Protein AF-A0A2W7PXH5-F1 (afdb_monomer_lite)

pLDDT: mean 71.56, std 19.8, range [34.12, 95.38]

Foldseek 3Di:
DDPDPPPPPQDDLVVLQVQLLVVLCVVVVHDSVVLLVLCCQAPQSGLSSCCCAPVVDDHPDGDGPPPRDPVSVVSVLSSVCSSCVSRVNNVSSPVVDDDDDPPDPPVPDDDD

Organism: NCBI:txid568105

Sequence (112 aa):
MTTSIHDTPTPPREAVAREALATVARRLQLTPTSVTRAMALSAWTTIDEMILREFGGPYLGYYPKVHMEIRSEAVIAEVFDQIAIALGDPRRALRCGAWTPPGGWSGGAHNG

Secondary structure (DSSP, 8-state):
-------PPPPPHHHHHHHHHHHHHHHTT--HHHHHHHHHTSSSSSHHHHIIIIISSS-----PPTT--HHHHHHHHHHHHHHHHHTT-HHHHT-----PPPP---------

Radius of gyration: 18.45 Å; chains: 1; bounding box: 60×25×61 Å

Structure (mmCIF, N/CA/C/O backbone):
data_AF-A0A2W7PXH5-F1
#
_entry.id   AF-A0A2W7PXH5-F1
#
loop_
_atom_site.group_PDB
_atom_site.id
_atom_site.type_symbol
_atom_site.label_atom_id
_atom_site.label_alt_id
_atom_site.label_comp_id
_atom_site.label_asym_id
_atom_site.label_entity_id
_atom_site.label_seq_id
_atom_site.pdbx_PDB_ins_code
_atom_site.Cartn_x
_atom_site.Cartn_y
_atom_site.Cartn_z
_atom_site.occupancy
_atom_site.B_iso_or_equiv
_atom_site.auth_seq_id
_atom_site.auth_comp_id
_atom_site.auth_asym_id
_atom_site.auth_atom_id
_atom_site.pdbx_PDB_model_num
ATOM 1 N N . MET A 1 1 ? -22.642 -6.233 33.408 1.00 38.69 1 MET A N 1
ATOM 2 C CA . MET A 1 1 ? -21.254 -5.938 32.995 1.00 38.69 1 MET A CA 1
ATOM 3 C C . MET A 1 1 ? -21.288 -5.660 31.507 1.00 38.69 1 MET A C 1
ATOM 5 O O . MET A 1 1 ? -21.467 -6.588 30.732 1.00 38.69 1 MET A O 1
ATOM 9 N N . THR A 1 2 ? -21.258 -4.388 31.124 1.00 38.88 2 THR A N 1
ATOM 10 C CA . THR A 1 2 ? -21.344 -3.955 29.725 1.00 38.88 2 THR A CA 1
ATOM 11 C C . THR A 1 2 ? -19.919 -3.873 29.194 1.00 38.88 2 THR A C 1
ATOM 13 O O . THR A 1 2 ? -19.124 -3.081 29.692 1.00 38.88 2 THR A O 1
ATOM 16 N N . THR A 1 3 ? -19.559 -4.746 28.257 1.00 42.88 3 THR A N 1
ATOM 17 C CA . THR A 1 3 ? -18.259 -4.719 27.580 1.00 42.88 3 THR A CA 1
ATOM 18 C C . THR A 1 3 ? -18.146 -3.431 26.772 1.00 42.88 3 THR A C 1
ATOM 20 O O . THR A 1 3 ? -18.859 -3.250 25.788 1.00 42.88 3 THR A O 1
ATOM 23 N N . SER A 1 4 ? -17.274 -2.533 27.233 1.00 45.19 4 SER A N 1
ATOM 24 C CA . SER A 1 4 ? -16.877 -1.309 26.540 1.00 45.19 4 SER A CA 1
ATOM 25 C C . SER A 1 4 ? -16.333 -1.684 25.163 1.00 45.19 4 SER A C 1
ATOM 27 O O . SER A 1 4 ? -15.317 -2.370 25.063 1.00 45.19 4 SER A O 1
ATOM 29 N N . ILE A 1 5 ? -17.020 -1.263 24.104 1.00 52.47 5 ILE A N 1
ATOM 30 C CA . ILE A 1 5 ? -16.459 -1.274 22.755 1.00 52.47 5 ILE A CA 1
ATOM 31 C C . ILE A 1 5 ? -15.323 -0.254 22.805 1.00 52.47 5 ILE A C 1
ATOM 33 O O . ILE A 1 5 ? -15.559 0.922 23.075 1.00 52.47 5 ILE A O 1
ATOM 37 N N . HIS A 1 6 ? -14.084 -0.718 22.672 1.00 44.06 6 HIS A N 1
ATOM 38 C CA . HIS A 1 6 ? -12.943 0.173 22.532 1.00 44.06 6 HIS A CA 1
ATOM 39 C C . HIS A 1 6 ? -13.124 0.956 21.226 1.00 44.06 6 HIS A C 1
ATOM 41 O O . HIS A 1 6 ? -12.889 0.417 20.147 1.00 44.06 6 HIS A O 1
ATOM 47 N N . ASP A 1 7 ? -13.556 2.215 21.336 1.00 47.88 7 ASP A N 1
ATOM 48 C CA . ASP A 1 7 ? -13.370 3.239 20.306 1.00 47.88 7 ASP A CA 1
ATOM 49 C C . ASP A 1 7 ? -11.862 3.473 20.179 1.00 47.88 7 ASP A C 1
ATOM 51 O O . ASP A 1 7 ? -11.279 4.373 20.787 1.00 47.88 7 ASP A O 1
ATOM 55 N N . THR A 1 8 ? -11.181 2.581 19.462 1.00 55.75 8 THR A N 1
ATOM 56 C CA . THR A 1 8 ? -9.798 2.827 19.074 1.00 55.75 8 THR A CA 1
ATOM 57 C C . THR A 1 8 ? -9.848 3.975 18.068 1.00 55.75 8 THR A C 1
ATOM 59 O O . THR A 1 8 ? -10.490 3.816 17.026 1.00 55.75 8 THR A O 1
ATOM 62 N N . PRO A 1 9 ? -9.227 5.135 18.348 1.00 61.84 9 PRO A N 1
ATOM 63 C CA . PRO A 1 9 ? -9.242 6.242 17.407 1.00 61.84 9 PRO A CA 1
ATOM 64 C C . PRO A 1 9 ? -8.638 5.765 16.088 1.00 61.84 9 PRO A C 1
ATOM 66 O O . PRO A 1 9 ? -7.551 5.182 16.078 1.00 61.84 9 PRO A O 1
ATOM 69 N N . THR A 1 10 ? -9.354 5.988 14.983 1.00 65.25 10 THR A N 1
ATOM 70 C CA . THR A 1 10 ? -8.843 5.675 13.648 1.00 65.25 10 THR A CA 1
ATOM 71 C C . THR A 1 10 ? -7.480 6.351 13.488 1.00 65.25 10 THR A C 1
ATOM 73 O O . THR A 1 10 ? -7.381 7.565 13.708 1.00 65.25 10 THR A O 1
ATOM 76 N N . PRO A 1 11 ? -6.416 5.599 13.157 1.00 73.75 11 PRO A N 1
A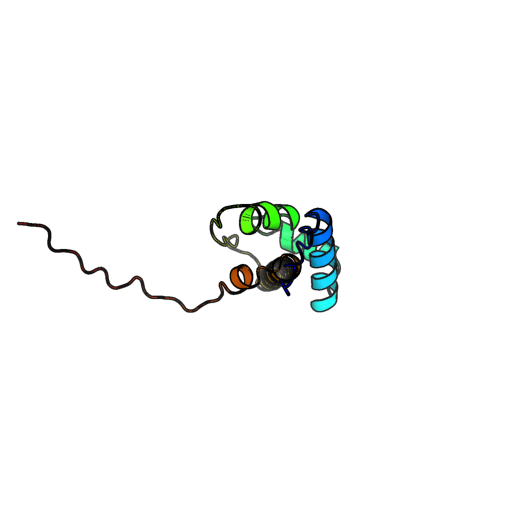TOM 77 C CA . PRO A 1 11 ? -5.086 6.172 13.037 1.00 73.75 11 PRO A CA 1
ATOM 78 C C . PRO A 1 11 ? -5.079 7.283 11.977 1.00 73.75 11 PRO A C 1
ATOM 80 O O . PRO A 1 11 ? -5.785 7.183 10.967 1.00 73.75 11 PRO A O 1
ATOM 83 N N . PRO A 1 12 ? -4.284 8.351 12.170 1.00 84.69 12 PRO A N 1
ATOM 84 C CA . PRO A 1 12 ? -4.193 9.417 11.184 1.00 84.69 12 PRO A CA 1
ATOM 85 C C . PRO A 1 12 ? -3.681 8.848 9.857 1.00 84.69 12 PRO A C 1
ATOM 87 O O . PRO A 1 12 ? -2.741 8.051 9.836 1.00 84.69 12 PRO A O 1
ATOM 90 N N . ARG A 1 13 ? -4.278 9.283 8.741 1.00 84.06 13 ARG A N 1
ATOM 91 C CA . ARG A 1 13 ? -3.998 8.772 7.385 1.00 84.06 13 ARG A CA 1
ATOM 92 C C . ARG A 1 13 ? -2.503 8.689 7.065 1.00 84.06 13 ARG A C 1
ATOM 94 O O . ARG A 1 13 ? -2.044 7.678 6.550 1.00 84.06 13 ARG A O 1
ATOM 101 N N . GLU A 1 14 ? -1.740 9.718 7.422 1.00 88.56 14 GLU A N 1
ATOM 102 C CA . GLU A 1 14 ? -0.293 9.774 7.181 1.00 88.56 14 GLU A CA 1
ATOM 103 C C . GLU A 1 14 ? 0.482 8.684 7.939 1.00 88.56 14 GLU A C 1
ATOM 105 O O . GLU A 1 14 ? 1.506 8.187 7.464 1.00 88.56 14 GLU A O 1
ATOM 110 N N . ALA A 1 15 ? 0.012 8.288 9.127 1.00 89.19 15 ALA A N 1
ATOM 111 C CA . ALA A 1 15 ? 0.594 7.168 9.859 1.00 89.19 15 ALA A CA 1
ATOM 112 C C . ALA A 1 15 ? 0.306 5.844 9.144 1.00 89.19 15 ALA A C 1
ATOM 114 O O . ALA A 1 15 ? 1.239 5.072 8.936 1.00 89.19 15 ALA A O 1
ATOM 115 N N . VAL A 1 16 ? -0.932 5.643 8.678 1.00 90.62 16 VAL A N 1
ATOM 116 C CA . VAL A 1 16 ? -1.331 4.456 7.902 1.00 90.62 16 VAL A CA 1
ATOM 117 C C . VAL A 1 16 ? -0.532 4.351 6.605 1.00 90.62 16 VAL A C 1
ATOM 119 O O . VAL A 1 16 ? 0.023 3.297 6.305 1.00 90.62 16 VAL A O 1
ATOM 122 N N . ALA A 1 17 ? -0.403 5.448 5.855 1.00 92.12 17 ALA A N 1
ATOM 123 C CA . ALA A 1 17 ? 0.344 5.468 4.601 1.00 92.12 17 ALA A CA 1
ATOM 124 C C . ALA A 1 17 ? 1.827 5.116 4.806 1.00 92.12 17 ALA A C 1
ATOM 126 O O . ALA A 1 17 ? 2.399 4.312 4.065 1.00 92.12 17 ALA A O 1
ATOM 127 N N . ARG A 1 18 ? 2.449 5.688 5.844 1.00 94.25 18 ARG A N 1
ATOM 128 C CA . ARG A 1 18 ? 3.849 5.432 6.206 1.00 94.25 18 ARG A CA 1
ATOM 129 C C . ARG A 1 18 ? 4.073 3.998 6.680 1.00 94.25 18 ARG A C 1
ATOM 131 O O . ARG A 1 18 ? 5.076 3.390 6.309 1.00 94.25 18 ARG A O 1
ATOM 138 N N . GLU A 1 19 ? 3.161 3.460 7.481 1.00 94.25 19 GLU A N 1
ATOM 139 C CA . GLU A 1 19 ? 3.233 2.081 7.959 1.00 94.25 19 GLU A CA 1
ATOM 140 C C . GLU A 1 19 ? 3.045 1.077 6.817 1.00 94.25 19 GLU A C 1
ATOM 142 O O . GLU A 1 19 ? 3.847 0.147 6.683 1.00 94.25 19 GLU A O 1
ATOM 147 N N . ALA A 1 20 ? 2.054 1.299 5.947 1.00 93.12 20 ALA A N 1
ATOM 148 C CA . ALA A 1 20 ? 1.819 0.475 4.766 1.00 93.12 20 ALA A CA 1
ATOM 149 C C . ALA A 1 20 ? 3.052 0.464 3.849 1.00 93.12 20 ALA A C 1
ATOM 151 O O . ALA A 1 20 ? 3.530 -0.606 3.472 1.00 93.12 20 ALA A O 1
ATOM 152 N N . LEU A 1 21 ? 3.637 1.636 3.570 1.00 95.12 21 LEU A N 1
ATOM 153 C CA . LEU A 1 21 ? 4.869 1.760 2.786 1.00 95.12 21 LEU A CA 1
ATOM 154 C C . LEU A 1 21 ? 6.017 0.936 3.381 1.00 95.12 21 LEU A C 1
ATOM 156 O O . LEU A 1 21 ? 6.659 0.158 2.672 1.00 95.12 21 LEU A O 1
ATOM 160 N N . ALA A 1 22 ? 6.283 1.108 4.679 1.00 95.06 22 ALA A N 1
ATOM 161 C CA . ALA A 1 22 ? 7.372 0.419 5.364 1.00 95.06 22 ALA A CA 1
ATOM 162 C C . ALA A 1 22 ? 7.159 -1.103 5.388 1.00 95.06 22 ALA A C 1
ATOM 164 O O . ALA A 1 22 ? 8.098 -1.875 5.173 1.00 95.06 22 ALA A O 1
ATOM 165 N N . THR A 1 23 ? 5.921 -1.543 5.609 1.00 94.44 23 THR A N 1
ATOM 166 C CA . THR A 1 23 ? 5.569 -2.962 5.663 1.00 94.44 23 THR A CA 1
ATOM 167 C C . THR A 1 23 ? 5.669 -3.626 4.297 1.00 94.44 23 THR A C 1
ATOM 169 O O . THR A 1 23 ? 6.283 -4.689 4.205 1.00 94.44 23 THR A O 1
ATOM 172 N N . VAL A 1 24 ? 5.163 -2.997 3.234 1.00 92.81 24 VAL A N 1
ATOM 173 C CA . VAL A 1 24 ? 5.275 -3.515 1.860 1.00 92.81 24 VAL A CA 1
ATOM 174 C C . VAL A 1 24 ? 6.737 -3.593 1.431 1.00 92.81 24 VAL A C 1
ATOM 176 O O . VAL A 1 24 ? 7.178 -4.632 0.944 1.00 92.81 24 VAL A O 1
ATOM 179 N N . ALA A 1 25 ? 7.511 -2.526 1.661 1.00 93.12 25 ALA A N 1
ATOM 180 C CA . ALA A 1 25 ? 8.935 -2.492 1.332 1.00 93.12 25 ALA A CA 1
ATOM 181 C C . ALA A 1 25 ? 9.686 -3.655 2.000 1.00 93.12 25 ALA A C 1
ATOM 183 O O . ALA A 1 25 ? 10.413 -4.397 1.343 1.00 93.12 25 ALA A O 1
ATOM 184 N N . ARG A 1 26 ? 9.434 -3.884 3.293 1.00 95.00 26 ARG A N 1
ATOM 185 C CA . ARG A 1 26 ? 10.022 -5.000 4.041 1.00 95.00 26 ARG A CA 1
ATOM 186 C C . ARG A 1 26 ? 9.563 -6.367 3.526 1.00 95.00 26 ARG A C 1
ATOM 188 O O . ARG A 1 26 ? 10.401 -7.245 3.345 1.00 95.00 26 ARG A O 1
ATOM 195 N N . ARG A 1 27 ? 8.258 -6.569 3.306 1.00 91.81 27 ARG A N 1
ATOM 196 C CA . ARG A 1 27 ? 7.684 -7.868 2.898 1.00 91.81 27 ARG A CA 1
ATOM 197 C C . ARG A 1 27 ? 8.135 -8.284 1.503 1.00 91.81 27 ARG A C 1
ATOM 199 O O . ARG A 1 27 ? 8.476 -9.443 1.300 1.00 91.81 27 ARG A O 1
ATOM 206 N N . LEU A 1 28 ? 8.187 -7.335 0.572 1.00 91.12 28 LEU A N 1
ATOM 207 C CA . LEU A 1 28 ? 8.585 -7.581 -0.814 1.00 91.12 28 LEU A CA 1
ATOM 208 C C . LEU A 1 28 ? 10.094 -7.424 -1.050 1.00 91.12 28 LEU A C 1
ATOM 210 O O . LEU A 1 28 ? 10.540 -7.546 -2.189 1.00 91.12 28 LEU A O 1
ATOM 214 N N . GLN A 1 29 ? 10.877 -7.151 0.002 1.00 93.44 29 GLN A N 1
ATOM 215 C CA . GLN A 1 29 ? 12.323 -6.898 -0.077 1.00 93.44 29 GLN A CA 1
ATOM 216 C C . GLN A 1 29 ? 12.669 -5.789 -1.090 1.00 93.44 29 GLN A C 1
ATOM 218 O O . GLN A 1 29 ? 13.609 -5.887 -1.879 1.00 93.44 29 GLN A O 1
ATOM 223 N N . LEU A 1 30 ? 11.875 -4.720 -1.079 1.00 92.00 30 LEU A N 1
ATOM 224 C CA . LEU A 1 30 ? 12.018 -3.545 -1.931 1.00 92.00 30 LEU A CA 1
ATOM 225 C C . LEU A 1 30 ? 12.468 -2.337 -1.108 1.00 92.00 30 LEU A C 1
ATOM 227 O O . LEU A 1 30 ? 12.286 -2.271 0.105 1.00 92.00 30 LEU A O 1
ATOM 231 N N . THR A 1 31 ? 13.008 -1.325 -1.785 1.00 95.38 31 THR A N 1
ATOM 232 C CA . THR A 1 31 ? 13.199 -0.016 -1.147 1.00 95.38 31 THR A CA 1
ATOM 233 C C . THR A 1 31 ? 11.863 0.732 -1.072 1.00 95.38 31 THR A C 1
ATOM 235 O O . THR A 1 31 ? 11.035 0.570 -1.977 1.00 95.38 31 THR A O 1
ATOM 238 N N . PRO A 1 32 ? 11.652 1.617 -0.078 1.00 93.88 32 PRO A N 1
ATOM 239 C CA . PRO A 1 32 ? 10.490 2.507 -0.063 1.00 93.88 32 PRO A CA 1
ATOM 240 C C . PRO A 1 32 ? 10.341 3.293 -1.374 1.00 93.88 32 PRO A C 1
ATOM 242 O O . PRO A 1 32 ? 9.246 3.406 -1.913 1.00 93.88 32 PRO A O 1
ATOM 245 N N . THR 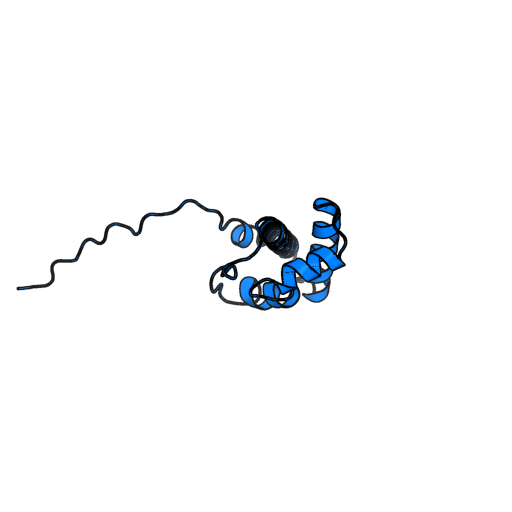A 1 33 ? 11.455 3.737 -1.964 1.00 94.44 33 THR A N 1
ATOM 246 C CA . THR A 1 33 ? 11.480 4.422 -3.264 1.00 94.44 33 THR A CA 1
ATOM 247 C C . THR A 1 33 ? 10.904 3.567 -4.393 1.00 94.44 33 THR A C 1
ATOM 249 O O . THR A 1 33 ? 10.187 4.081 -5.249 1.00 94.44 33 THR A O 1
ATOM 252 N N . SER A 1 34 ? 11.190 2.263 -4.414 1.00 90.88 34 SER A N 1
ATOM 253 C CA . SER A 1 34 ? 10.635 1.335 -5.406 1.00 90.88 34 SER A CA 1
ATOM 254 C C . SER A 1 34 ? 9.120 1.190 -5.261 1.00 90.88 34 SER A C 1
ATOM 256 O O . SER A 1 34 ? 8.418 1.174 -6.269 1.00 90.88 34 SER A O 1
ATOM 258 N N . VAL A 1 35 ? 8.612 1.143 -4.025 1.00 90.88 35 VAL A N 1
ATOM 259 C CA . VAL A 1 35 ? 7.167 1.103 -3.753 1.00 90.88 35 VAL A CA 1
ATOM 260 C C . VAL A 1 35 ? 6.505 2.409 -4.194 1.00 90.88 35 VAL A C 1
ATOM 262 O O . VAL A 1 35 ? 5.524 2.372 -4.930 1.00 90.88 35 VAL A O 1
ATOM 265 N N . THR A 1 36 ? 7.084 3.567 -3.861 1.00 92.25 36 THR A N 1
ATOM 266 C CA . THR A 1 36 ? 6.582 4.874 -4.320 1.00 92.25 36 THR A CA 1
ATOM 267 C C . THR A 1 36 ? 6.558 4.979 -5.846 1.00 92.25 36 THR A C 1
ATOM 269 O O . THR A 1 36 ? 5.593 5.490 -6.409 1.00 92.25 36 THR A O 1
ATOM 272 N N . ARG A 1 37 ? 7.578 4.460 -6.543 1.00 90.06 37 ARG A N 1
ATOM 273 C CA . ARG A 1 37 ? 7.593 4.416 -8.015 1.00 90.06 37 ARG A CA 1
ATOM 274 C C . ARG A 1 37 ? 6.481 3.537 -8.576 1.00 90.06 37 ARG A C 1
ATOM 276 O O . ARG A 1 37 ? 5.839 3.947 -9.534 1.00 90.06 37 ARG A O 1
ATOM 283 N N . ALA A 1 38 ? 6.225 2.372 -7.981 1.00 87.94 38 ALA A N 1
ATOM 284 C CA . ALA A 1 38 ? 5.097 1.532 -8.380 1.00 87.94 38 ALA A CA 1
ATOM 285 C C . ALA A 1 38 ? 3.759 2.258 -8.161 1.00 87.94 38 ALA A C 1
ATOM 287 O O . ALA A 1 38 ? 2.926 2.293 -9.063 1.00 87.94 38 ALA A O 1
ATOM 288 N N . MET A 1 39 ? 3.586 2.929 -7.017 1.00 88.38 39 MET A N 1
ATOM 289 C CA . MET A 1 39 ? 2.389 3.729 -6.742 1.00 88.38 39 MET A CA 1
ATOM 290 C C . MET A 1 39 ? 2.201 4.869 -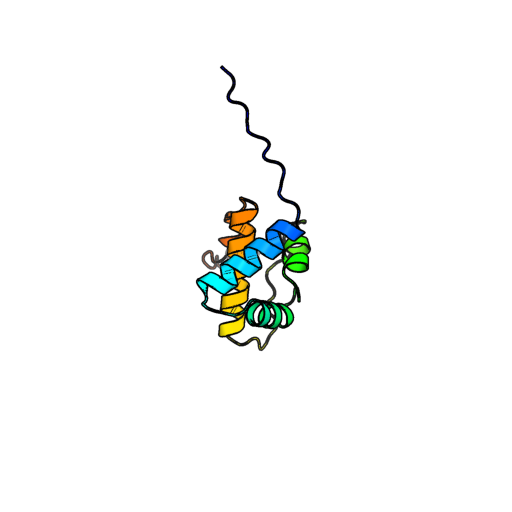7.746 1.00 88.38 39 MET A C 1
ATOM 292 O O . MET A 1 39 ? 1.071 5.102 -8.173 1.00 88.38 39 MET A O 1
ATOM 296 N N . ALA A 1 40 ? 3.278 5.519 -8.196 1.00 88.19 40 ALA A N 1
ATOM 297 C CA . ALA A 1 40 ? 3.216 6.574 -9.211 1.00 88.19 40 ALA A CA 1
ATOM 298 C C . ALA A 1 40 ? 2.671 6.081 -10.568 1.00 88.19 40 ALA A C 1
ATOM 300 O O . ALA A 1 40 ? 2.105 6.865 -11.331 1.00 88.19 40 ALA A O 1
ATOM 301 N N . LEU A 1 41 ? 2.791 4.780 -10.856 1.00 83.75 41 LEU A N 1
ATOM 302 C CA . LEU A 1 41 ? 2.222 4.145 -12.050 1.00 83.75 41 LEU A CA 1
ATOM 303 C C . LEU A 1 41 ? 0.741 3.771 -11.884 1.00 83.75 41 LEU A C 1
ATOM 305 O O . LEU A 1 41 ? 0.081 3.443 -12.866 1.00 83.75 41 LEU A O 1
ATOM 309 N N . SER A 1 42 ? 0.194 3.846 -10.671 1.00 81.19 42 SER A N 1
ATOM 310 C CA . SER A 1 42 ? -1.209 3.531 -10.389 1.00 81.19 42 SER A CA 1
ATOM 311 C C . SER A 1 42 ? -2.160 4.692 -10.727 1.00 81.19 42 SER A C 1
ATOM 313 O O . SER A 1 42 ? -1.738 5.802 -11.071 1.00 81.19 42 SER A O 1
ATOM 315 N N . ALA A 1 43 ? -3.470 4.452 -10.616 1.00 78.69 43 ALA A N 1
ATOM 316 C CA . ALA A 1 43 ? -4.497 5.491 -10.723 1.00 78.69 43 ALA A CA 1
ATOM 317 C C . ALA A 1 43 ? -4.521 6.457 -9.524 1.00 78.69 43 ALA A C 1
ATOM 319 O O . ALA A 1 43 ? -4.984 7.589 -9.668 1.00 78.69 43 ALA A O 1
ATOM 320 N N . TRP A 1 44 ? -4.006 6.033 -8.366 1.00 84.56 44 TRP A N 1
ATOM 321 C CA . TRP A 1 44 ? -3.942 6.858 -7.156 1.00 84.56 44 TRP A CA 1
ATOM 322 C C . TRP A 1 44 ? -2.672 7.699 -7.096 1.00 84.56 44 TRP A C 1
ATOM 324 O O . TRP A 1 44 ? -2.668 8.753 -6.479 1.00 84.56 44 TRP A O 1
ATOM 334 N N . THR A 1 45 ? -1.595 7.296 -7.775 1.00 86.88 45 THR A N 1
ATOM 335 C CA . THR A 1 45 ? -0.277 7.964 -7.751 1.00 86.88 45 THR A CA 1
ATOM 336 C C . THR A 1 45 ? 0.438 7.888 -6.389 1.00 86.88 45 THR A C 1
ATOM 338 O O . THR A 1 45 ? 1.656 7.721 -6.350 1.00 86.88 45 THR A O 1
ATOM 341 N N . THR A 1 46 ? -0.287 7.954 -5.268 1.00 90.75 46 THR A N 1
ATOM 342 C CA . THR A 1 46 ? 0.235 7.864 -3.896 1.00 90.75 46 THR A CA 1
ATOM 343 C C . THR A 1 46 ? -0.618 6.946 -3.016 1.00 90.75 46 THR A C 1
ATOM 345 O O . THR A 1 46 ? -1.758 6.612 -3.339 1.00 90.75 46 THR A O 1
ATOM 348 N N . ILE A 1 47 ? -0.045 6.527 -1.883 1.00 90.56 47 ILE A N 1
ATOM 349 C CA . ILE A 1 47 ? -0.735 5.715 -0.869 1.00 90.56 47 ILE A CA 1
ATOM 350 C C . ILE A 1 47 ? -1.810 6.551 -0.158 1.00 90.56 47 ILE A C 1
ATOM 352 O O . ILE A 1 47 ? -2.918 6.070 0.047 1.00 90.56 47 ILE A O 1
ATOM 356 N N . ASP A 1 48 ? -1.527 7.821 0.149 1.00 89.44 48 ASP A N 1
ATOM 357 C CA . ASP A 1 48 ? -2.512 8.747 0.726 1.00 89.44 48 ASP A CA 1
ATOM 358 C C . ASP A 1 48 ? -3.759 8.902 -0.148 1.00 89.44 48 ASP A C 1
ATOM 360 O O . ASP A 1 48 ? -4.880 8.856 0.361 1.00 89.44 48 ASP A O 1
ATOM 364 N N . GLU A 1 49 ? -3.575 9.043 -1.461 1.00 85.06 49 GLU A N 1
ATOM 365 C CA . GLU A 1 49 ? -4.683 9.178 -2.407 1.00 85.06 49 GLU A CA 1
ATOM 366 C C . GLU A 1 49 ? -5.493 7.879 -2.523 1.00 85.06 49 GLU A C 1
ATOM 368 O O . GLU A 1 49 ? -6.717 7.916 -2.653 1.00 85.06 49 GLU A O 1
ATOM 373 N N . MET A 1 50 ? -4.833 6.721 -2.410 1.00 86.94 50 MET A N 1
ATOM 374 C CA . MET A 1 50 ? -5.513 5.427 -2.312 1.00 86.94 50 MET A CA 1
ATOM 375 C C . MET A 1 50 ? -6.369 5.352 -1.049 1.00 86.94 50 MET A C 1
ATOM 377 O O . MET A 1 50 ? -7.535 4.972 -1.129 1.00 86.94 50 MET A O 1
ATOM 381 N N . ILE A 1 51 ? -5.839 5.770 0.104 1.00 85.62 51 ILE A N 1
ATOM 382 C CA . ILE A 1 51 ? -6.612 5.800 1.350 1.00 85.62 51 ILE A CA 1
ATOM 383 C C . ILE A 1 51 ? -7.817 6.734 1.200 1.00 85.62 51 ILE A C 1
ATOM 385 O O . ILE A 1 51 ? -8.932 6.350 1.536 1.00 85.62 51 ILE A O 1
ATOM 389 N N . LEU A 1 52 ? -7.631 7.936 0.651 1.00 81.06 52 LEU A N 1
ATOM 390 C CA . LEU A 1 52 ? -8.718 8.896 0.452 1.00 81.06 52 LEU A CA 1
ATOM 391 C C . LEU A 1 52 ? -9.839 8.350 -0.435 1.00 81.06 52 LEU A C 1
ATOM 393 O O . LEU A 1 52 ? -11.009 8.416 -0.056 1.00 81.06 52 LEU A O 1
ATOM 397 N N . ARG A 1 53 ? -9.486 7.810 -1.604 1.00 76.69 53 ARG A N 1
ATOM 398 C CA . ARG A 1 53 ? -10.462 7.400 -2.621 1.00 76.69 53 ARG A CA 1
ATOM 399 C C . ARG A 1 53 ? -11.101 6.050 -2.327 1.00 76.69 53 ARG A C 1
ATOM 401 O O . ARG A 1 53 ? -12.295 5.890 -2.562 1.00 76.69 53 ARG A O 1
ATOM 408 N N . GLU A 1 54 ? -10.335 5.104 -1.790 1.00 77.38 54 GLU A N 1
ATOM 409 C CA . GLU A 1 54 ? -10.800 3.724 -1.605 1.00 77.38 54 GLU A CA 1
ATOM 410 C C . GLU A 1 54 ? -11.231 3.408 -0.178 1.00 77.38 54 GLU A C 1
ATOM 412 O O . GLU A 1 54 ? -12.011 2.479 0.014 1.00 77.38 54 GLU A O 1
ATOM 417 N N . PHE A 1 55 ? -10.763 4.163 0.820 1.00 75.31 55 PHE A N 1
ATOM 418 C CA . PHE A 1 55 ? -11.044 3.899 2.236 1.00 75.31 55 PHE A CA 1
ATOM 419 C C . PHE A 1 55 ? -11.709 5.081 2.961 1.00 75.31 55 PHE A C 1
ATOM 421 O O . PHE A 1 55 ? -12.385 4.865 3.961 1.00 75.31 55 PHE A O 1
ATOM 428 N N . GLY A 1 56 ? -11.588 6.309 2.445 1.00 67.19 56 GLY A N 1
ATOM 429 C CA . GLY A 1 56 ? -12.200 7.517 3.011 1.00 67.19 56 GLY A CA 1
ATOM 430 C C . GLY A 1 56 ? -13.620 7.825 2.516 1.00 67.19 56 GLY A C 1
ATOM 431 O O . GLY A 1 56 ? -14.297 8.655 3.117 1.00 67.19 56 GLY A O 1
ATOM 432 N N . GLY A 1 57 ? -14.087 7.170 1.445 1.00 64.38 57 GLY A N 1
ATOM 433 C CA . GLY A 1 57 ? -15.374 7.457 0.797 1.00 64.38 57 GLY A CA 1
ATOM 434 C C . GLY A 1 57 ? -16.150 6.218 0.313 1.00 64.38 57 GLY A C 1
ATOM 435 O O . GLY A 1 57 ? -15.758 5.073 0.593 1.00 64.38 57 GLY A O 1
ATOM 436 N N . PRO A 1 58 ? -17.279 6.419 -0.404 1.00 58.16 58 PRO A N 1
ATOM 437 C CA . PRO A 1 58 ? -17.971 5.337 -1.098 1.00 58.16 58 PRO A CA 1
ATOM 438 C C . PRO A 1 58 ? -17.038 4.746 -2.162 1.00 58.16 58 PRO A C 1
ATOM 440 O O . PRO A 1 58 ? -16.542 5.465 -3.020 1.00 58.16 58 PRO A O 1
ATOM 443 N N . TYR A 1 59 ? -16.779 3.440 -2.079 1.00 56.28 59 TYR A N 1
ATOM 444 C CA . TYR A 1 59 ? -15.869 2.723 -2.977 1.00 56.28 59 TYR A CA 1
ATOM 445 C C . TYR A 1 59 ? -16.302 2.868 -4.446 1.00 56.28 59 TYR A C 1
ATOM 447 O O . TYR A 1 59 ? -17.421 2.483 -4.791 1.00 56.28 59 TYR A O 1
ATOM 455 N N . LEU A 1 60 ? -15.420 3.390 -5.306 1.00 54.78 60 LEU A N 1
ATOM 456 C CA . LEU A 1 60 ? -15.719 3.667 -6.722 1.00 54.78 60 LEU A CA 1
ATOM 457 C C . LEU A 1 60 ? -15.152 2.627 -7.705 1.00 54.78 60 LEU A C 1
ATOM 459 O O . LEU A 1 60 ? -15.410 2.727 -8.905 1.00 54.78 60 LEU A O 1
ATOM 463 N N . GLY A 1 61 ? -14.435 1.612 -7.214 1.00 53.06 61 GLY A N 1
ATOM 464 C CA . GLY A 1 61 ? -13.860 0.544 -8.035 1.00 53.06 61 GLY A CA 1
ATOM 465 C C . GLY A 1 61 ? -12.354 0.684 -8.263 1.00 53.06 61 GLY A C 1
ATOM 466 O O . GLY A 1 61 ? -11.829 1.778 -8.452 1.00 53.06 61 GLY A O 1
ATOM 467 N N . TYR A 1 62 ? -11.669 -0.461 -8.278 1.00 55.72 62 TYR A N 1
ATOM 468 C CA . TYR A 1 62 ? -10.258 -0.595 -8.640 1.00 55.72 62 TYR A CA 1
ATOM 469 C C . TYR A 1 62 ? -10.082 -0.393 -10.156 1.00 55.72 62 TYR A C 1
ATOM 471 O O . TYR A 1 62 ? -10.587 -1.190 -10.946 1.00 55.72 62 TYR A O 1
ATOM 479 N N . TYR A 1 63 ? -9.357 0.652 -10.566 1.00 53.69 63 TYR A N 1
ATOM 480 C CA . TYR A 1 63 ? -8.978 0.885 -11.967 1.00 53.69 63 TYR A CA 1
ATOM 481 C C . TYR A 1 63 ? -7.456 0.750 -12.112 1.00 53.69 63 TYR A C 1
ATOM 483 O O . TYR A 1 63 ? -6.736 1.730 -11.891 1.00 53.69 63 TYR A O 1
ATOM 491 N N . PRO A 1 64 ? -6.921 -0.431 -12.472 1.00 53.50 64 PRO A N 1
ATOM 492 C CA . PRO A 1 64 ? -5.521 -0.519 -12.853 1.00 53.50 64 PRO A CA 1
ATOM 493 C C . PRO A 1 64 ? -5.341 0.288 -14.144 1.00 53.50 64 PRO A C 1
ATOM 495 O O . PRO A 1 64 ? -6.152 0.195 -15.070 1.00 53.50 64 PRO A O 1
ATOM 498 N N . LYS A 1 65 ? -4.290 1.112 -14.223 1.00 55.59 65 LYS A N 1
ATOM 499 C CA . LYS A 1 65 ? -3.948 1.755 -15.496 1.00 55.59 65 LYS A CA 1
ATOM 500 C C . LYS A 1 65 ? -3.558 0.663 -16.495 1.00 55.59 65 LYS A C 1
ATOM 502 O O . LYS A 1 65 ? -2.747 -0.209 -16.185 1.00 55.59 65 LYS A O 1
ATOM 507 N N . VAL A 1 66 ? -4.134 0.725 -17.695 1.00 45.88 66 VAL A N 1
ATOM 508 C CA . VAL A 1 66 ? -3.767 -0.147 -18.818 1.00 45.88 66 VAL A CA 1
ATOM 509 C C . VAL A 1 66 ? -2.259 0.014 -19.068 1.00 45.88 66 VAL A C 1
ATOM 511 O O . VAL A 1 66 ? -1.778 1.144 -19.125 1.00 45.88 66 VAL A O 1
ATOM 514 N N . HIS A 1 67 ? -1.533 -1.105 -19.198 1.00 56.25 67 HIS A N 1
ATOM 515 C CA . HIS A 1 67 ? -0.069 -1.209 -19.400 1.00 56.25 67 HIS A CA 1
ATOM 516 C C . HIS A 1 67 ? 0.841 -1.174 -18.158 1.00 56.25 67 HIS A C 1
ATOM 518 O O . HIS A 1 67 ? 2.049 -0.990 -18.299 1.00 56.25 67 HIS A O 1
ATOM 524 N N . MET A 1 68 ? 0.318 -1.389 -16.950 1.00 65.38 68 MET A N 1
ATOM 525 C CA . MET A 1 68 ? 1.180 -1.561 -15.777 1.00 65.38 68 MET A CA 1
ATOM 526 C C . MET A 1 68 ? 1.909 -2.916 -15.794 1.00 65.38 68 MET A C 1
ATOM 528 O O . MET A 1 68 ? 1.314 -3.946 -16.103 1.00 65.38 68 MET A O 1
ATOM 532 N N . GLU A 1 69 ? 3.201 -2.929 -15.450 1.00 69.75 69 GLU A N 1
ATOM 533 C CA . GLU A 1 69 ? 3.953 -4.178 -15.291 1.00 69.75 69 GLU A CA 1
ATOM 534 C C . GLU A 1 69 ? 3.374 -5.022 -14.140 1.00 69.75 69 GLU A C 1
ATOM 536 O O . GLU A 1 69 ? 3.104 -4.494 -13.059 1.00 69.75 69 GLU A O 1
ATOM 541 N N . ILE A 1 70 ? 3.276 -6.346 -14.330 1.00 68.44 70 ILE A N 1
ATOM 542 C CA . ILE A 1 70 ? 2.759 -7.319 -13.338 1.00 68.44 70 ILE A CA 1
ATOM 543 C C . ILE A 1 70 ? 3.416 -7.137 -11.957 1.00 68.44 70 ILE A C 1
ATOM 545 O O . ILE A 1 70 ? 2.784 -7.286 -10.912 1.00 68.44 70 ILE A O 1
ATOM 549 N N . ARG A 1 71 ? 4.703 -6.770 -11.931 1.00 75.81 71 ARG A N 1
ATOM 550 C CA . ARG A 1 71 ? 5.438 -6.533 -10.684 1.00 75.81 71 ARG A CA 1
ATOM 551 C C . ARG A 1 71 ? 4.936 -5.299 -9.931 1.00 75.81 71 ARG A C 1
ATOM 553 O O . ARG A 1 71 ? 4.878 -5.328 -8.706 1.00 75.81 71 ARG A O 1
ATOM 560 N N . SER A 1 72 ? 4.583 -4.226 -10.634 1.00 79.94 72 SER A N 1
ATOM 561 C CA . SER A 1 72 ? 4.005 -3.025 -10.024 1.00 79.94 72 SER A CA 1
ATOM 562 C C . SER A 1 72 ? 2.588 -3.285 -9.524 1.00 79.94 72 SER A C 1
ATOM 564 O O . SER A 1 72 ? 2.235 -2.803 -8.452 1.00 79.94 72 SER A O 1
ATOM 566 N N . GLU A 1 73 ? 1.820 -4.109 -10.238 1.00 81.56 73 GLU A N 1
ATOM 567 C CA . GLU A 1 73 ? 0.492 -4.551 -9.805 1.00 81.56 73 GLU A CA 1
ATOM 568 C C . GLU A 1 73 ? 0.540 -5.288 -8.464 1.00 81.56 73 GLU A C 1
ATOM 570 O O . GLU A 1 73 ? -0.182 -4.921 -7.540 1.00 81.56 73 GLU A O 1
ATOM 575 N N . ALA A 1 74 ? 1.460 -6.247 -8.315 1.00 84.56 74 ALA A N 1
ATOM 576 C CA . ALA A 1 74 ? 1.642 -6.981 -7.064 1.00 84.56 74 ALA A CA 1
ATOM 577 C C . ALA A 1 74 ? 2.024 -6.064 -5.888 1.00 84.56 74 ALA A C 1
ATOM 579 O O . ALA A 1 74 ? 1.537 -6.241 -4.774 1.00 84.56 74 ALA A O 1
ATOM 580 N N . VAL A 1 75 ? 2.867 -5.054 -6.133 1.00 87.50 75 VAL A N 1
ATOM 581 C CA . VAL A 1 75 ? 3.227 -4.059 -5.109 1.00 87.50 75 VAL A CA 1
ATOM 582 C C . VAL A 1 75 ? 2.004 -3.248 -4.680 1.00 87.50 75 VAL A C 1
ATOM 584 O O . VAL A 1 75 ? 1.809 -3.028 -3.489 1.00 87.50 75 VAL A O 1
ATOM 587 N N . ILE A 1 76 ? 1.176 -2.813 -5.630 1.00 87.25 76 ILE A N 1
ATOM 588 C CA . ILE A 1 76 ? -0.031 -2.021 -5.357 1.00 87.25 76 ILE A CA 1
ATOM 589 C C . ILE A 1 76 ? -1.079 -2.848 -4.607 1.00 87.25 76 ILE A C 1
ATOM 591 O O . ILE A 1 76 ? -1.685 -2.332 -3.672 1.00 87.25 76 ILE A O 1
ATOM 595 N N . ALA A 1 77 ? -1.271 -4.114 -4.984 1.00 85.31 77 ALA A N 1
ATOM 596 C CA . ALA A 1 77 ? -2.168 -5.027 -4.279 1.00 85.31 77 ALA A CA 1
ATOM 597 C C . ALA A 1 77 ? -1.728 -5.220 -2.818 1.00 85.31 77 ALA A C 1
ATOM 599 O O . ALA A 1 77 ? -2.530 -5.050 -1.906 1.00 85.31 77 ALA A O 1
ATOM 600 N N . GLU A 1 78 ? -0.433 -5.448 -2.581 1.00 90.19 78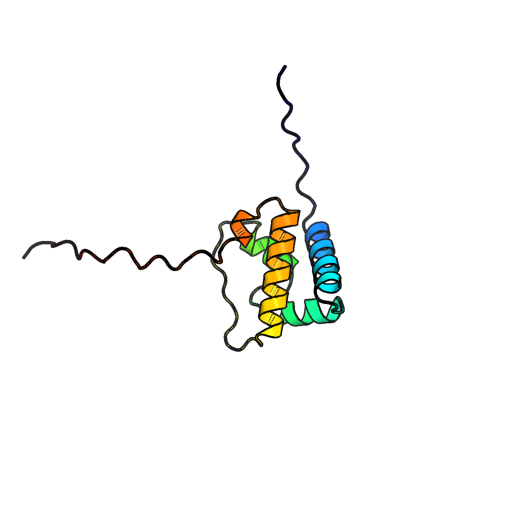 GLU A N 1
ATOM 601 C CA . GLU A 1 78 ? 0.099 -5.563 -1.220 1.00 90.19 78 GLU A CA 1
ATOM 602 C C . GLU A 1 78 ? -0.074 -4.253 -0.426 1.00 90.19 78 GLU A C 1
ATOM 604 O O . GLU A 1 78 ? -0.421 -4.293 0.751 1.00 90.19 78 GLU A O 1
ATOM 609 N N . VAL A 1 79 ? 0.122 -3.079 -1.046 1.00 90.12 79 VAL A N 1
ATOM 610 C CA . VAL A 1 79 ? -0.147 -1.781 -0.392 1.00 90.12 79 VAL A CA 1
ATOM 611 C C . VAL A 1 79 ? -1.609 -1.685 0.037 1.00 90.12 79 VAL A C 1
ATOM 613 O O . VAL A 1 79 ? -1.888 -1.276 1.165 1.00 90.12 79 VAL A O 1
ATOM 616 N N . PHE A 1 80 ? -2.530 -2.080 -0.839 1.00 88.25 80 PHE A N 1
ATOM 617 C CA . PHE A 1 80 ? -3.960 -2.076 -0.559 1.00 88.25 80 PHE A CA 1
ATOM 618 C C . PHE A 1 80 ? -4.309 -2.986 0.629 1.00 88.25 80 PHE A C 1
ATOM 620 O O . PHE A 1 80 ? -5.011 -2.558 1.547 1.00 88.25 80 PHE A O 1
ATOM 627 N N . ASP A 1 81 ? -3.760 -4.203 0.659 1.00 86.50 81 ASP A N 1
ATOM 628 C CA . ASP A 1 81 ? -3.958 -5.160 1.751 1.00 86.50 81 ASP A CA 1
ATOM 629 C C . ASP A 1 81 ? -3.443 -4.619 3.090 1.00 86.50 81 ASP A C 1
ATOM 631 O O . ASP A 1 81 ? -4.130 -4.716 4.109 1.00 86.50 81 ASP A O 1
ATOM 635 N N . GLN A 1 82 ? -2.261 -3.993 3.105 1.00 89.81 82 GLN A N 1
ATOM 636 C CA . GLN A 1 82 ? -1.708 -3.422 4.336 1.00 89.81 82 GLN A CA 1
ATOM 637 C C . GLN A 1 82 ? -2.518 -2.226 4.849 1.00 89.81 82 GLN A C 1
ATOM 639 O O . GLN A 1 82 ? -2.702 -2.098 6.059 1.00 89.81 82 GLN A O 1
ATOM 644 N N . ILE A 1 83 ? -3.054 -1.380 3.961 1.00 89.00 83 ILE A N 1
ATOM 645 C CA . ILE A 1 83 ? -3.983 -0.310 4.360 1.00 89.00 83 ILE A CA 1
ATOM 646 C C . ILE A 1 83 ? -5.247 -0.912 4.980 1.00 89.00 83 ILE A C 1
ATOM 648 O O . ILE A 1 83 ? -5.683 -0.473 6.042 1.00 89.00 83 ILE A O 1
ATOM 652 N N . ALA A 1 84 ? -5.829 -1.922 4.334 1.00 84.94 84 ALA A N 1
ATOM 653 C CA . ALA A 1 84 ? -7.045 -2.574 4.802 1.00 84.94 84 ALA A CA 1
ATOM 654 C C . ALA A 1 84 ? -6.864 -3.210 6.187 1.00 84.94 84 ALA A C 1
ATOM 656 O O . ALA A 1 84 ? -7.734 -3.074 7.047 1.00 84.94 84 ALA A O 1
ATOM 657 N N . ILE A 1 85 ? -5.717 -3.853 6.427 1.00 86.00 85 ILE A N 1
ATOM 658 C CA . ILE A 1 85 ? -5.345 -4.392 7.741 1.00 86.00 85 ILE A CA 1
ATOM 659 C C . ILE A 1 85 ? -5.205 -3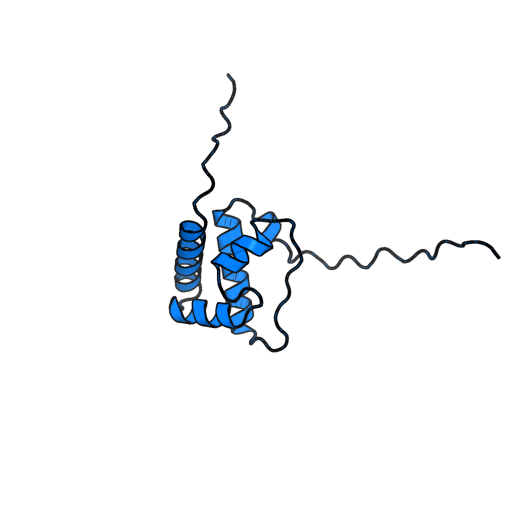.261 8.766 1.00 86.00 85 ILE A C 1
ATOM 661 O O . ILE A 1 85 ? -5.803 -3.343 9.838 1.00 86.00 85 ILE A O 1
ATOM 665 N N . ALA A 1 86 ? -4.467 -2.197 8.437 1.00 86.88 86 ALA A N 1
ATOM 666 C CA . ALA A 1 86 ? -4.215 -1.078 9.347 1.00 86.88 86 ALA A CA 1
ATOM 667 C C . ALA A 1 86 ? -5.495 -0.314 9.736 1.00 86.88 86 ALA A C 1
ATOM 669 O O . ALA A 1 86 ? -5.609 0.182 10.854 1.00 86.88 86 ALA A O 1
ATOM 670 N N . LEU A 1 87 ? -6.473 -0.240 8.830 1.00 82.69 87 LEU A N 1
ATOM 671 C CA . LEU A 1 87 ? -7.771 0.395 9.072 1.00 82.69 87 LEU A CA 1
ATOM 672 C C . LEU A 1 87 ? -8.822 -0.555 9.665 1.00 82.69 87 LEU A C 1
ATOM 674 O O . LEU A 1 87 ? -9.932 -0.119 9.964 1.00 82.69 87 LEU A O 1
ATOM 678 N N . GLY A 1 88 ? -8.504 -1.842 9.833 1.00 79.31 88 GLY A N 1
ATOM 679 C CA . GLY A 1 88 ? -9.453 -2.841 10.324 1.00 79.31 88 GLY A CA 1
ATOM 680 C C . GLY A 1 88 ? -10.588 -3.172 9.344 1.00 79.31 88 GLY A C 1
ATOM 681 O O . GLY A 1 88 ? -11.608 -3.715 9.765 1.00 79.31 88 GLY A O 1
ATOM 682 N N . ASP A 1 89 ? -10.419 -2.891 8.045 1.00 74.44 89 ASP A N 1
ATOM 683 C CA . ASP A 1 89 ? -11.383 -3.203 6.976 1.00 74.44 89 ASP A CA 1
ATOM 684 C C . ASP A 1 89 ? -10.798 -4.184 5.932 1.00 74.44 89 ASP A C 1
ATOM 686 O O . ASP A 1 89 ? -10.674 -3.859 4.746 1.00 74.44 89 ASP A O 1
ATOM 690 N N . PRO A 1 90 ? -10.455 -5.430 6.327 1.00 63.12 90 PRO A N 1
ATOM 691 C CA . PRO A 1 90 ? -9.926 -6.441 5.408 1.00 63.12 90 PRO A CA 1
ATOM 692 C C . PRO A 1 90 ? -10.956 -6.885 4.356 1.00 63.12 90 PRO A C 1
ATOM 694 O O . PRO A 1 90 ? -10.599 -7.509 3.359 1.00 63.12 90 PRO A O 1
ATOM 697 N N . ARG A 1 91 ? -12.246 -6.564 4.539 1.00 59.91 91 ARG A N 1
ATOM 698 C CA . ARG A 1 91 ? -13.297 -6.870 3.556 1.00 59.91 91 ARG A CA 1
ATOM 699 C C . ARG A 1 91 ? -13.148 -6.039 2.286 1.00 59.91 91 ARG A C 1
ATOM 701 O O . ARG A 1 91 ? -13.526 -6.526 1.221 1.00 59.91 91 ARG A O 1
ATOM 708 N N . ARG A 1 92 ? -12.585 -4.827 2.371 1.00 62.19 92 ARG A N 1
ATOM 709 C CA . ARG A 1 92 ? -12.212 -4.053 1.178 1.00 62.19 92 ARG A CA 1
ATOM 710 C C . ARG A 1 92 ? -11.056 -4.705 0.421 1.00 62.19 92 ARG A C 1
ATOM 712 O O . ARG A 1 92 ? -11.124 -4.749 -0.803 1.00 62.19 92 ARG A O 1
ATOM 719 N N . ALA A 1 93 ? -10.062 -5.261 1.124 1.00 53.22 93 ALA A N 1
ATOM 720 C CA . ALA A 1 93 ? -8.941 -6.014 0.531 1.00 53.22 93 ALA A CA 1
ATOM 721 C C . ALA A 1 93 ? -9.384 -7.313 -0.157 1.00 53.22 93 ALA A C 1
ATOM 723 O O . ALA A 1 93 ? -8.911 -7.652 -1.236 1.00 53.22 93 ALA A O 1
ATOM 724 N N . LEU A 1 94 ? -10.386 -7.996 0.400 1.00 47.81 94 LEU A N 1
ATOM 725 C CA . LEU A 1 94 ? -10.921 -9.256 -0.127 1.00 47.81 94 LEU A CA 1
ATOM 726 C C . LEU A 1 94 ? -11.723 -9.145 -1.441 1.00 47.81 94 LEU A C 1
ATOM 728 O O . LEU A 1 94 ? -12.318 -10.135 -1.868 1.00 47.81 94 LEU A O 1
ATOM 732 N N . ARG A 1 95 ? -11.715 -8.010 -2.154 1.00 48.62 95 ARG A N 1
ATOM 733 C CA . ARG A 1 95 ? -12.271 -7.928 -3.520 1.00 48.62 95 ARG A CA 1
ATOM 734 C C . ARG A 1 95 ? -11.330 -8.510 -4.590 1.00 48.62 95 ARG A C 1
ATOM 736 O O . ARG A 1 95 ? -11.216 -7.977 -5.682 1.00 48.62 95 ARG A O 1
ATOM 743 N N . CYS A 1 96 ? -10.760 -9.674 -4.299 1.00 40.25 96 CYS A N 1
ATOM 744 C CA . CYS A 1 96 ? -10.529 -10.741 -5.271 1.00 40.25 96 CYS A CA 1
ATOM 745 C C . CYS A 1 96 ? -11.508 -11.876 -4.926 1.00 40.25 96 CYS A C 1
ATOM 747 O O . CYS A 1 96 ? -11.130 -12.922 -4.407 1.00 40.25 96 CYS A O 1
ATOM 749 N N . GLY A 1 97 ? -12.804 -11.627 -5.127 1.00 34.12 97 GLY A N 1
ATOM 750 C CA . GLY A 1 97 ? -13.880 -12.599 -4.926 1.00 34.12 97 GLY A CA 1
ATOM 751 C C . GLY A 1 97 ? -14.489 -12.996 -6.266 1.00 34.12 97 GLY A C 1
ATOM 752 O O . GLY A 1 97 ? -14.626 -12.144 -7.141 1.00 34.12 97 GLY A O 1
ATOM 753 N N . ALA A 1 98 ? -14.804 -14.286 -6.413 1.00 39.38 98 ALA A N 1
ATOM 754 C CA . ALA A 1 98 ? -15.262 -14.954 -7.631 1.00 39.38 98 ALA A CA 1
ATOM 755 C C . ALA A 1 98 ? -16.173 -14.101 -8.528 1.00 39.38 98 ALA A C 1
ATOM 757 O O . ALA A 1 98 ? -17.118 -13.470 -8.057 1.00 39.38 98 ALA A O 1
ATOM 758 N N . TRP A 1 99 ? -15.904 -14.154 -9.837 1.00 39.47 99 TRP A N 1
ATOM 759 C CA . TRP A 1 99 ? -16.795 -13.631 -10.865 1.00 39.47 99 TRP A CA 1
ATOM 760 C C . TRP A 1 99 ? -18.200 -14.194 -10.649 1.00 39.47 99 TRP A C 1
ATOM 762 O O . TRP A 1 99 ? -18.443 -15.387 -10.834 1.00 39.47 99 TRP A O 1
ATOM 772 N N . THR A 1 100 ? -19.124 -13.329 -10.248 1.00 44.59 100 THR A N 1
ATOM 773 C CA . THR A 1 100 ? -20.549 -13.606 -10.371 1.00 44.59 100 THR A CA 1
ATOM 774 C C . THR A 1 100 ? -20.906 -13.288 -11.821 1.00 44.59 100 THR A C 1
ATOM 776 O O . THR A 1 100 ? -20.742 -12.128 -12.219 1.00 44.59 100 THR A O 1
ATOM 779 N N . PRO A 1 101 ? -21.379 -14.260 -12.629 1.00 40.53 101 PRO A N 1
ATOM 780 C CA . PRO A 1 101 ? -21.992 -13.923 -13.903 1.00 40.53 101 PRO A CA 1
ATOM 781 C C . PRO A 1 101 ? -23.038 -12.841 -13.656 1.00 40.53 101 PRO A C 1
ATOM 783 O O . PRO A 1 101 ? -23.719 -12.914 -12.625 1.00 40.53 101 PRO A O 1
ATOM 786 N N . PRO A 1 102 ? -23.217 -11.863 -14.561 1.00 46.28 102 PRO A N 1
ATOM 787 C CA . PRO A 1 102 ? -24.428 -11.064 -14.520 1.00 46.28 102 PRO A CA 1
ATOM 788 C C . PRO A 1 102 ? -25.592 -12.052 -14.457 1.00 46.28 102 PRO A C 1
ATOM 790 O O . PRO A 1 102 ? -25.732 -12.905 -15.339 1.00 46.28 102 PRO A O 1
ATOM 793 N N . GLY A 1 103 ? -26.337 -12.003 -13.345 1.00 42.59 103 GLY A N 1
ATOM 794 C CA . GLY A 1 103 ? -27.521 -12.825 -13.147 1.00 42.59 103 GLY A CA 1
ATOM 795 C C . GLY A 1 103 ? -28.339 -12.702 -14.415 1.00 42.59 103 GLY A C 1
ATOM 796 O O . GLY A 1 103 ? -28.557 -11.575 -14.866 1.00 42.59 103 GLY A O 1
ATOM 797 N N . GLY A 1 104 ? -28.627 -13.853 -15.034 1.00 40.28 104 GLY A N 1
ATOM 798 C CA . GLY A 1 104 ? -29.121 -13.928 -16.400 1.00 40.28 104 GLY A CA 1
ATOM 799 C C . GLY A 1 104 ? -30.106 -12.804 -16.653 1.00 40.28 104 GLY A C 1
ATOM 800 O O . GLY A 1 104 ? -31.059 -12.640 -15.887 1.00 40.28 104 GLY A O 1
ATOM 801 N N . TRP A 1 105 ? -29.823 -12.002 -17.679 1.00 45.53 105 TRP A N 1
ATOM 802 C CA . TRP A 1 105 ? -30.766 -11.026 -18.185 1.00 45.53 105 TRP A CA 1
ATOM 803 C C . TRP A 1 105 ? -31.989 -11.821 -18.637 1.00 45.53 105 TRP A C 1
ATOM 805 O O . TRP A 1 105 ? -32.090 -12.290 -19.766 1.00 45.53 105 TRP A O 1
ATOM 815 N N . SER A 1 106 ? -32.898 -12.050 -17.697 1.00 48.50 106 SER A N 1
ATOM 816 C CA . SER A 1 106 ? -34.282 -12.337 -17.977 1.00 48.50 106 SER A CA 1
ATOM 817 C C . SER A 1 106 ? -34.781 -11.014 -18.515 1.00 48.50 106 SER A C 1
ATOM 819 O O . SER A 1 106 ? -35.172 -10.123 -17.764 1.00 48.50 106 SER A O 1
ATOM 821 N N . GLY A 1 107 ? -34.623 -10.852 -19.831 1.00 44.06 107 GLY A N 1
ATOM 822 C CA . GLY A 1 107 ? -35.328 -9.848 -20.597 1.00 44.06 107 GLY A CA 1
ATOM 823 C C . GLY A 1 107 ? -36.793 -10.005 -20.240 1.00 44.06 107 GLY A C 1
ATOM 824 O O . GLY A 1 107 ? -37.465 -10.916 -20.720 1.00 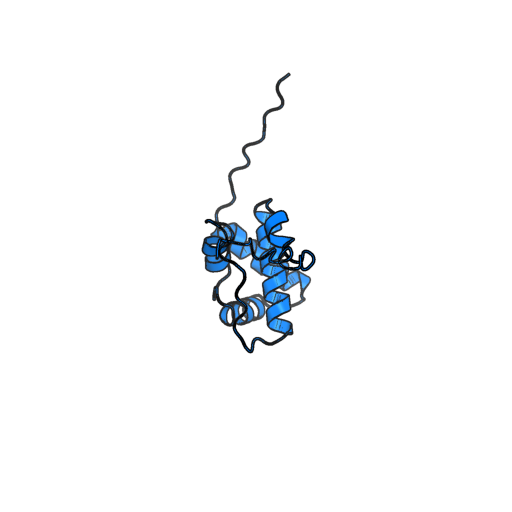44.06 107 GLY A O 1
ATOM 825 N N . GLY A 1 108 ? -37.233 -9.174 -19.298 1.00 38.28 108 GLY A N 1
ATOM 826 C CA . GLY A 1 108 ? -38.619 -9.045 -18.928 1.00 38.28 108 GLY A CA 1
ATOM 827 C C . GLY A 1 108 ? -39.366 -8.730 -20.204 1.00 38.28 108 GLY A C 1
ATOM 828 O O . GLY A 1 108 ? -39.116 -7.709 -20.846 1.00 38.28 108 GLY A O 1
ATOM 829 N N . ALA A 1 109 ? -40.236 -9.657 -20.585 1.00 49.22 109 ALA A N 1
ATOM 830 C CA . ALA A 1 109 ? -41.278 -9.409 -21.548 1.00 49.22 109 ALA A CA 1
ATOM 831 C C . ALA A 1 109 ? -42.019 -8.137 -21.117 1.00 49.22 109 ALA A C 1
ATOM 833 O O . ALA A 1 109 ? -42.708 -8.117 -20.098 1.00 49.22 109 ALA A O 1
ATOM 834 N N . HIS A 1 110 ? -41.855 -7.075 -21.895 1.00 41.50 110 HIS A N 1
ATOM 835 C CA . HIS A 1 110 ? -42.730 -5.921 -21.862 1.00 41.50 110 HIS A CA 1
ATOM 836 C C . HIS A 1 110 ? -43.385 -5.805 -23.236 1.00 41.50 110 HIS A C 1
ATOM 838 O O . HIS A 1 110 ? -42.763 -5.364 -24.194 1.00 41.50 110 HIS A O 1
ATOM 844 N N . ASN A 1 111 ? -44.632 -6.280 -23.267 1.00 41.72 111 ASN A N 1
ATOM 845 C CA . ASN A 1 111 ? -45.764 -5.897 -24.110 1.00 41.72 111 ASN A CA 1
ATOM 846 C C . ASN A 1 111 ? -45.511 -5.563 -25.589 1.00 41.72 111 ASN A C 1
ATOM 848 O O . ASN A 1 111 ? -45.076 -4.464 -25.930 1.00 41.72 111 ASN A O 1
ATOM 852 N N . GLY A 1 112 ? -45.976 -6.478 -26.442 1.00 38.12 112 GLY A N 1
ATOM 853 C CA . GLY A 1 112 ? -46.453 -6.235 -27.801 1.00 38.12 112 GLY A CA 1
ATOM 854 C C . GLY A 1 112 ? -47.564 -7.224 -28.108 1.00 38.12 112 GLY A C 1
ATOM 855 O O . GLY A 1 112 ? -47.258 -8.434 -28.043 1.00 38.12 112 GLY A O 1
#